Protein AF-A0A537GKJ4-F1 (afdb_monomer)

Mean predicted aligned error: 3.69 Å

Solvent-accessible surface area (backbone atoms only — not comparable to full-atom values): 4394 Å² total; per-residue (Å²): 113,71,68,61,54,53,51,52,51,51,52,50,48,63,77,46,41,65,65,53,52,51,54,51,54,51,56,76,70,47,55,61,41,76,96,73,65,40,42,43,70,60,42,44,51,52,52,39,52,55,39,42,74,73,70,27,58,55,48,76,46,85,44,95,91,57,72,68,43,73,48,70,54,129

Foldseek 3Di:
DVVVVVVVVVVVCVVCVVVVVVLVVVLVPADCDFVVNPRLVVSLVSVQVVCVVVVWPWDWDDDPPGGIDIDTDD

pLDDT: mean 94.87, std 6.1, range [62.78, 98.56]

Nearest PDB structures (foldseek):
  3reo-assembly1_A  TM=4.919E-01  e=2.851E+00  Clarkia b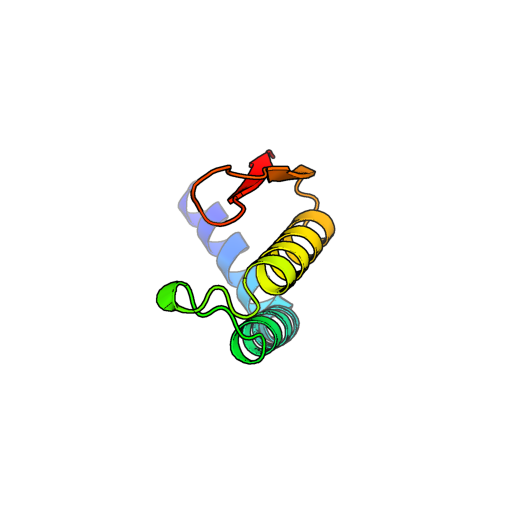reweri
  5cvv-assembly1_A  TM=4.074E-01  e=2.667E+00  Clarkia breweri
  8unj-assembly1_A  TM=3.053E-01  e=1.563E+00  Homo sapiens
  8un0-assembly1_A  TM=3.712E-01  e=1.910E+00  Homo sapiens
  8hil-assembly1_F  TM=2.558E-01  e=4.862E+00  Brassica oleracea

Structure (mmCIF, N/CA/C/O backbone):
data_AF-A0A537GKJ4-F1
#
_entry.id   AF-A0A537GKJ4-F1
#
loop_
_atom_site.group_PDB
_atom_site.id
_atom_site.type_symbol
_atom_site.label_atom_id
_atom_site.label_alt_id
_atom_site.label_comp_id
_atom_site.label_asym_id
_atom_site.label_entity_id
_atom_site.label_seq_id
_atom_site.pdbx_PDB_ins_code
_atom_site.Cartn_x
_atom_site.Cartn_y
_atom_site.Cartn_z
_atom_site.occupancy
_atom_site.B_iso_or_equiv
_atom_site.auth_seq_id
_atom_site.auth_comp_id
_atom_site.auth_asym_id
_atom_site.auth_atom_id
_atom_site.pdbx_PDB_model_num
ATOM 1 N N . MET A 1 1 ? -11.761 18.203 20.092 1.00 62.78 1 MET A N 1
ATOM 2 C CA . MET A 1 1 ? -12.117 17.376 18.910 1.00 62.78 1 MET A CA 1
ATOM 3 C C . MET A 1 1 ? -10.896 16.716 18.259 1.00 62.78 1 MET A C 1
ATOM 5 O O . MET A 1 1 ? -10.907 15.502 18.125 1.00 62.78 1 MET A O 1
ATOM 9 N N . LYS A 1 2 ? -9.818 17.453 17.930 1.00 68.31 2 LYS A N 1
ATOM 10 C CA . LYS A 1 2 ? -8.584 16.872 17.347 1.00 68.31 2 LYS A CA 1
ATOM 11 C C . LYS A 1 2 ? -7.858 15.879 18.272 1.00 68.31 2 LYS A C 1
AT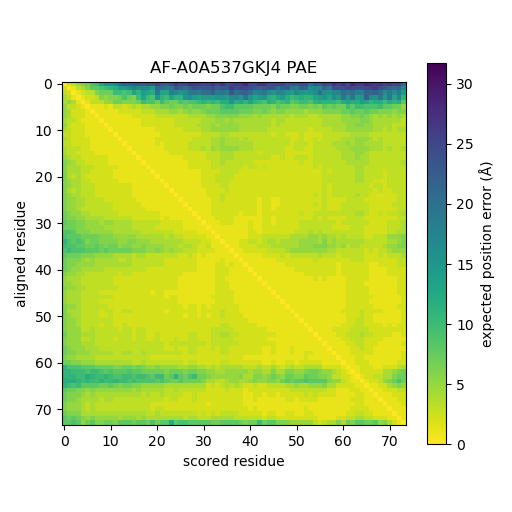OM 13 O O . LYS A 1 2 ? -7.518 14.787 17.833 1.00 68.31 2 LYS A O 1
ATOM 18 N N . GLU A 1 3 ? -7.693 16.202 19.554 1.00 77.38 3 GLU A N 1
ATOM 19 C CA . GLU A 1 3 ? -7.015 15.307 20.514 1.00 77.38 3 GLU A CA 1
ATOM 20 C C . GLU A 1 3 ? -7.723 13.956 20.680 1.00 77.38 3 GLU A C 1
ATOM 22 O O . GLU A 1 3 ? -7.078 12.911 20.675 1.00 77.38 3 GLU A O 1
ATOM 27 N N . GLN A 1 4 ? -9.058 13.964 20.731 1.00 82.38 4 GLN A N 1
ATOM 28 C CA . GLN A 1 4 ? -9.853 12.740 20.828 1.00 82.38 4 GLN A CA 1
ATOM 29 C C . GLN A 1 4 ? -9.674 11.840 19.594 1.00 82.38 4 GLN A C 1
ATOM 31 O O . GLN A 1 4 ? -9.554 10.626 19.738 1.00 82.38 4 GLN A O 1
ATOM 36 N N . SER A 1 5 ? -9.593 12.429 18.395 1.00 90.62 5 SER A N 1
ATOM 37 C CA . SER A 1 5 ? -9.375 11.669 17.155 1.00 90.62 5 SER A CA 1
ATOM 38 C C . SER A 1 5 ? -7.990 11.010 17.089 1.00 90.62 5 SER A C 1
ATOM 40 O O . SER A 1 5 ? -7.874 9.860 16.673 1.00 90.62 5 SER A O 1
ATOM 42 N N . LEU A 1 6 ? -6.941 11.688 17.576 1.00 93.56 6 LEU A N 1
ATOM 43 C CA . LEU A 1 6 ? -5.594 11.114 17.671 1.00 93.56 6 LEU A CA 1
ATOM 44 C C . LEU A 1 6 ? -5.544 9.963 18.675 1.00 93.56 6 LEU A C 1
ATOM 46 O O . LEU A 1 6 ? -4.944 8.926 18.394 1.00 93.56 6 LEU A O 1
ATOM 50 N N . LYS A 1 7 ? -6.212 10.118 19.822 1.00 95.69 7 LYS A N 1
ATOM 51 C CA . LYS A 1 7 ? -6.298 9.059 20.831 1.00 95.69 7 LYS A CA 1
ATOM 52 C C . LYS A 1 7 ? -6.928 7.787 20.254 1.00 95.69 7 LYS A C 1
ATOM 54 O O . LYS A 1 7 ? -6.349 6.712 20.384 1.00 95.69 7 LYS A O 1
ATOM 59 N N . GLN A 1 8 ? -8.054 7.921 19.552 1.00 96.75 8 GLN A N 1
ATOM 60 C CA . GLN A 1 8 ? -8.734 6.800 18.893 1.00 96.75 8 GLN A CA 1
ATOM 61 C C . GLN A 1 8 ? -7.848 6.121 17.836 1.00 96.75 8 GLN A C 1
ATOM 63 O O . GLN A 1 8 ? -7.809 4.892 17.763 1.00 96.75 8 GLN A O 1
ATOM 68 N N . ALA A 1 9 ? -7.096 6.899 17.051 1.00 95.38 9 ALA A N 1
ATOM 69 C CA . ALA A 1 9 ? -6.158 6.354 16.072 1.00 95.38 9 ALA A CA 1
ATOM 70 C C . ALA A 1 9 ? -5.048 5.523 16.740 1.00 95.38 9 ALA A C 1
ATOM 72 O O . ALA A 1 9 ? -4.761 4.409 16.300 1.00 95.38 9 ALA A O 1
ATOM 73 N N . PHE A 1 10 ? -4.456 6.012 17.835 1.00 96.44 10 PHE A N 1
ATOM 74 C CA . PHE A 1 10 ? -3.429 5.262 18.560 1.00 96.44 10 PHE A CA 1
ATOM 75 C C . PHE A 1 10 ? -3.974 3.994 19.222 1.00 96.44 10 PHE A C 1
ATOM 77 O O . PHE A 1 10 ? -3.318 2.955 19.161 1.00 96.44 10 PHE A O 1
ATOM 84 N N . GLU A 1 11 ? -5.175 4.039 19.802 1.00 97.81 11 GLU A N 1
ATOM 85 C CA . GLU A 1 11 ? -5.838 2.851 20.357 1.00 97.81 11 GLU A CA 1
ATOM 86 C C . GLU A 1 11 ? -6.082 1.789 19.275 1.00 97.81 11 GLU A C 1
ATOM 88 O O . GLU A 1 11 ? -5.794 0.608 19.485 1.00 97.81 11 GLU A O 1
ATOM 93 N N . TYR A 1 12 ? -6.532 2.205 18.086 1.00 96.81 12 TYR A N 1
ATOM 94 C CA . TYR A 1 12 ? -6.683 1.308 16.941 1.00 96.81 12 TYR A CA 1
ATOM 95 C C . TYR A 1 12 ? -5.342 0.705 16.506 1.00 96.81 12 TYR A C 1
ATOM 97 O O . TYR A 1 12 ? -5.269 -0.501 16.258 1.00 96.81 12 TYR A O 1
ATOM 105 N N . ILE A 1 13 ? -4.272 1.508 16.458 1.00 96.38 13 ILE A N 1
ATOM 106 C CA . ILE A 1 13 ? -2.930 1.023 16.115 1.00 96.38 13 ILE A CA 1
ATOM 107 C C . ILE A 1 13 ? -2.454 -0.030 17.112 1.00 96.38 13 ILE A C 1
ATOM 109 O O . ILE A 1 13 ? -1.985 -1.089 16.698 1.00 96.38 13 ILE A O 1
ATOM 113 N N . GLN A 1 14 ? -2.616 0.218 18.413 1.00 97.88 14 GLN A N 1
ATOM 114 C CA . GLN A 1 14 ? -2.203 -0.743 19.434 1.00 97.88 14 GLN A CA 1
ATOM 115 C C . GLN A 1 14 ? -3.014 -2.037 19.364 1.00 97.88 14 GLN A C 1
ATOM 117 O O . GLN A 1 14 ? -2.440 -3.124 19.425 1.00 97.88 14 GLN A O 1
ATOM 122 N N . LYS A 1 15 ? -4.333 -1.939 19.158 1.00 98.38 15 LYS A N 1
ATOM 123 C CA . LYS A 1 15 ? -5.209 -3.109 19.012 1.00 98.38 15 LYS A CA 1
ATOM 124 C C . LYS A 1 15 ? -4.854 -3.970 17.792 1.00 98.38 15 LYS A C 1
ATOM 126 O O . LYS A 1 15 ? -5.015 -5.185 17.846 1.00 98.38 15 LYS A O 1
ATOM 131 N N . ASN A 1 16 ? -4.358 -3.363 16.711 1.00 97.12 16 ASN A N 1
ATOM 132 C CA . ASN A 1 16 ? -4.054 -4.035 15.439 1.00 97.12 16 ASN A CA 1
ATOM 133 C C . ASN A 1 16 ? -2.548 -4.202 15.170 1.00 97.12 16 ASN A C 1
ATOM 135 O O . ASN A 1 16 ? -2.131 -4.427 14.032 1.00 97.12 16 ASN A O 1
ATOM 139 N N . LYS A 1 17 ? -1.720 -4.121 16.217 1.00 97.81 17 LYS A N 1
ATOM 140 C CA . LYS A 1 17 ? -0.257 -4.152 16.114 1.00 97.81 17 LYS A CA 1
ATOM 141 C C . LYS A 1 17 ? 0.279 -5.366 15.346 1.00 97.81 17 LYS A C 1
ATOM 143 O O . LYS A 1 17 ? 1.122 -5.205 14.468 1.00 97.81 17 LYS A O 1
ATOM 148 N N . GLU A 1 18 ? -0.193 -6.573 15.658 1.00 98.19 18 GLU A N 1
ATOM 149 C CA . GLU A 1 18 ? 0.341 -7.803 15.053 1.00 98.19 18 GLU A CA 1
ATOM 150 C C . GLU A 1 18 ? 0.072 -7.912 13.541 1.00 98.19 18 GLU A C 1
ATOM 152 O O . GLU A 1 18 ? 1.026 -8.156 12.796 1.00 98.19 18 GLU A O 1
ATOM 157 N N . PRO A 1 19 ? -1.158 -7.669 13.039 1.00 95.62 19 PRO A N 1
ATOM 158 C CA . PRO A 1 19 ? -1.404 -7.537 11.604 1.00 95.62 19 PRO A CA 1
ATOM 159 C C . PRO A 1 19 ? -0.474 -6.530 10.913 1.00 95.62 19 PRO A C 1
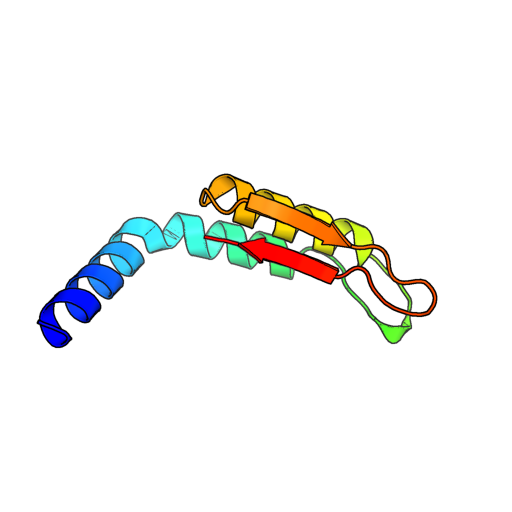ATOM 161 O O . PRO A 1 19 ? 0.141 -6.868 9.904 1.00 95.62 19 PRO A O 1
ATOM 164 N N . PHE A 1 20 ? -0.279 -5.339 11.488 1.00 96.12 20 PHE A N 1
ATOM 165 C CA . PHE A 1 20 ? 0.606 -4.327 10.899 1.00 96.12 20 PHE A CA 1
ATOM 166 C C . PHE A 1 20 ? 2.066 -4.770 10.858 1.00 96.12 20 PHE A C 1
ATOM 168 O O . PHE A 1 20 ? 2.749 -4.578 9.852 1.00 96.12 20 PHE A O 1
ATOM 175 N N . LEU A 1 21 ? 2.551 -5.420 11.918 1.00 97.50 21 LEU A N 1
ATOM 176 C CA . LEU A 1 21 ? 3.898 -5.983 11.932 1.00 97.50 21 LEU A CA 1
ATOM 177 C C . LEU A 1 21 ? 4.052 -7.127 10.926 1.00 97.50 21 LEU A C 1
ATOM 179 O O . LEU A 1 21 ? 5.124 -7.274 10.338 1.00 97.50 21 LEU A O 1
ATOM 183 N N . ARG A 1 22 ? 3.020 -7.947 10.714 1.00 96.94 22 ARG A N 1
ATOM 184 C CA . ARG A 1 22 ? 3.034 -9.000 9.690 1.00 96.94 22 ARG A CA 1
ATOM 185 C C . ARG A 1 22 ? 3.148 -8.400 8.289 1.00 96.94 22 ARG A C 1
ATOM 187 O O . ARG A 1 22 ? 3.977 -8.859 7.500 1.00 96.94 22 ARG A O 1
ATOM 194 N N . ASP A 1 23 ? 2.361 -7.374 7.995 1.00 95.81 23 ASP A N 1
ATOM 195 C CA . ASP A 1 23 ? 2.353 -6.732 6.682 1.00 95.81 23 ASP A CA 1
ATOM 196 C C . ASP A 1 23 ? 3.683 -5.992 6.439 1.00 95.81 23 ASP A C 1
ATOM 198 O O . ASP A 1 23 ? 4.298 -6.148 5.382 1.00 95.81 23 ASP A O 1
ATOM 202 N N . PHE A 1 24 ? 4.227 -5.321 7.462 1.00 96.94 24 PHE A N 1
ATOM 203 C CA . PHE A 1 24 ? 5.562 -4.717 7.414 1.00 96.94 24 PHE A CA 1
ATOM 204 C C . PHE A 1 24 ? 6.667 -5.752 7.154 1.00 96.94 24 PHE A C 1
ATOM 206 O O . PHE A 1 24 ? 7.496 -5.579 6.261 1.00 96.94 24 PHE A O 1
ATOM 213 N N . ARG A 1 25 ? 6.661 -6.882 7.872 1.00 98.06 25 ARG A N 1
ATOM 214 C CA . ARG A 1 25 ? 7.625 -7.971 7.639 1.00 98.06 25 ARG A CA 1
ATOM 215 C C . ARG A 1 25 ? 7.472 -8.617 6.260 1.00 98.06 25 ARG A C 1
ATOM 217 O O . ARG A 1 25 ? 8.436 -9.197 5.765 1.00 98.06 25 ARG A O 1
ATOM 224 N N . THR A 1 26 ? 6.286 -8.570 5.659 1.00 96.44 26 THR A N 1
ATOM 225 C CA . THR A 1 26 ? 6.069 -9.037 4.282 1.00 96.44 26 THR A CA 1
ATOM 226 C C . THR A 1 26 ? 6.802 -8.123 3.305 1.00 96.44 26 THR A C 1
ATOM 228 O O . THR A 1 26 ? 7.552 -8.617 2.468 1.00 96.44 26 THR A O 1
ATOM 231 N N . LEU A 1 27 ? 6.684 -6.801 3.478 1.00 96.38 27 LEU A N 1
ATOM 232 C CA . LEU A 1 27 ? 7.407 -5.823 2.660 1.00 96.38 27 LEU A CA 1
ATOM 233 C C . LEU A 1 27 ? 8.927 -5.948 2.813 1.00 96.38 27 LEU A C 1
ATOM 235 O O . LEU A 1 27 ? 9.631 -5.969 1.812 1.00 96.38 27 LEU A O 1
ATOM 239 N N . LEU A 1 28 ? 9.437 -6.122 4.037 1.00 97.25 28 LEU A N 1
ATOM 240 C CA . LEU A 1 28 ? 10.881 -6.285 4.272 1.00 97.25 28 LEU A CA 1
ATOM 241 C C . LEU A 1 28 ? 11.493 -7.502 3.560 1.00 97.25 28 LEU A C 1
ATOM 243 O O . LEU A 1 28 ? 12.683 -7.497 3.254 1.00 97.25 28 LEU A O 1
ATOM 247 N N . ARG A 1 29 ? 10.709 -8.561 3.324 1.00 97.31 29 ARG A N 1
ATOM 248 C CA . ARG A 1 29 ? 11.181 -9.778 2.643 1.00 97.31 29 ARG A CA 1
ATOM 249 C C . ARG A 1 29 ? 11.087 -9.696 1.123 1.00 97.31 29 ARG A C 1
ATOM 251 O O . ARG A 1 29 ? 11.716 -10.509 0.452 1.00 97.31 29 ARG A O 1
ATOM 258 N N . GLN A 1 30 ? 10.309 -8.760 0.585 1.00 97.88 30 GLN A N 1
ATOM 259 C CA . GLN A 1 30 ? 10.124 -8.604 -0.851 1.00 97.88 30 GLN A CA 1
ATOM 260 C C . GLN A 1 30 ? 11.289 -7.801 -1.455 1.00 97.88 30 GLN A C 1
ATOM 262 O O . GLN A 1 30 ? 11.480 -6.639 -1.096 1.00 97.88 30 GLN A O 1
ATOM 267 N N . PRO A 1 31 ? 12.047 -8.356 -2.418 1.00 97.06 31 PRO A N 1
ATOM 268 C CA . PRO A 1 31 ? 13.032 -7.577 -3.160 1.00 97.06 31 PRO A CA 1
ATOM 269 C C . PRO A 1 31 ? 12.385 -6.388 -3.882 1.00 97.06 31 PRO A C 1
ATOM 271 O O . PRO A 1 31 ? 11.342 -6.540 -4.514 1.00 97.06 31 PRO A O 1
ATOM 274 N N . SER A 1 32 ? 13.026 -5.220 -3.821 1.00 96.94 32 SER A N 1
ATOM 275 C CA . SER A 1 32 ? 12.625 -4.011 -4.553 1.00 96.94 32 SER A CA 1
ATOM 276 C C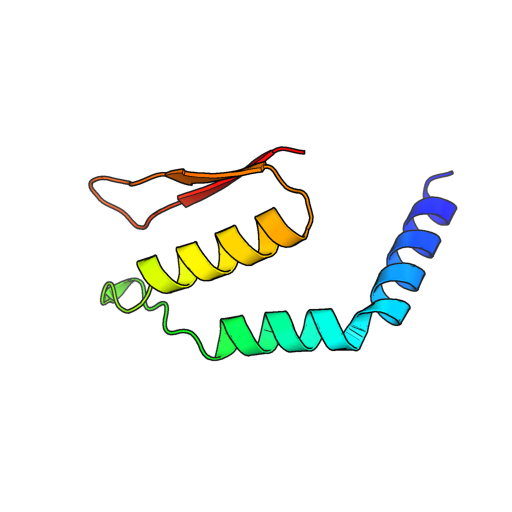 . SER A 1 32 ? 13.842 -3.106 -4.774 1.00 96.94 32 SER A C 1
ATOM 278 O O . SER A 1 32 ? 13.992 -2.065 -4.136 1.00 96.94 32 SER A O 1
ATOM 280 N N . VAL A 1 33 ? 14.767 -3.537 -5.634 1.00 95.94 33 VAL A N 1
ATOM 281 C CA . VAL A 1 33 ? 16.059 -2.865 -5.856 1.00 95.94 33 VAL A CA 1
ATOM 282 C C . VAL A 1 33 ? 16.007 -2.030 -7.134 1.00 95.94 33 VAL A C 1
ATOM 284 O O . VAL A 1 33 ? 16.175 -2.564 -8.231 1.00 95.94 33 VAL A O 1
ATOM 287 N N . SER A 1 34 ? 15.818 -0.715 -6.983 1.00 92.12 34 SER A N 1
ATOM 288 C CA . SER A 1 34 ? 15.631 0.244 -8.086 1.00 92.12 34 SER A CA 1
ATOM 289 C C . SER A 1 34 ? 16.721 0.188 -9.154 1.00 92.12 34 SER A C 1
ATOM 291 O O . SER A 1 34 ? 16.410 0.043 -10.329 1.00 92.12 34 SER A O 1
ATOM 293 N N . ALA A 1 35 ? 17.995 0.227 -8.754 1.00 92.56 35 ALA A N 1
ATOM 294 C CA . ALA A 1 35 ? 19.125 0.250 -9.690 1.00 92.56 35 ALA A CA 1
ATOM 295 C C . ALA A 1 35 ? 19.249 -1.020 -10.555 1.00 92.56 35 ALA A C 1
ATOM 297 O O . ALA A 1 35 ? 19.909 -0.996 -11.586 1.00 92.56 35 ALA A O 1
ATOM 298 N N . GLN A 1 36 ? 18.634 -2.128 -10.129 1.00 93.25 36 GLN A N 1
ATOM 299 C CA . GLN A 1 36 ? 18.687 -3.422 -10.817 1.00 93.25 36 GLN A CA 1
ATOM 300 C C . GLN A 1 36 ? 17.340 -3.811 -11.441 1.00 93.25 36 GLN A C 1
ATOM 302 O O . GLN A 1 36 ? 17.226 -4.889 -12.017 1.00 93.25 36 GLN A O 1
ATOM 307 N N . GLY A 1 37 ? 16.288 -3.006 -11.252 1.00 89.94 37 GLY A N 1
ATOM 308 C CA . GLY A 1 37 ? 14.923 -3.370 -11.643 1.00 89.94 37 GLY A CA 1
ATOM 309 C C . GLY A 1 37 ? 14.356 -4.597 -10.909 1.00 89.94 37 GLY A C 1
ATOM 310 O O . GLY A 1 37 ? 13.312 -5.123 -11.292 1.00 89.94 37 GLY A O 1
ATOM 311 N N . LYS A 1 38 ? 15.022 -5.100 -9.861 1.00 96.50 38 LYS A N 1
ATOM 312 C CA . LYS A 1 38 ? 14.710 -6.409 -9.273 1.00 96.50 38 LYS A CA 1
ATOM 313 C C . LYS A 1 38 ? 13.547 -6.324 -8.289 1.00 96.50 38 LYS A C 1
ATOM 315 O O . LYS A 1 38 ? 13.658 -5.671 -7.253 1.00 96.50 38 LYS A O 1
ATOM 320 N N . GLY A 1 39 ? 12.468 -7.051 -8.584 1.00 96.75 39 GLY A N 1
ATOM 321 C CA . GLY A 1 39 ? 11.327 -7.268 -7.681 1.00 96.75 39 GLY A CA 1
ATOM 322 C C . GLY A 1 39 ? 10.403 -6.059 -7.485 1.00 96.75 39 GLY A C 1
ATOM 323 O O . GLY A 1 39 ? 9.454 -6.135 -6.711 1.00 96.75 39 GLY A O 1
ATOM 324 N N . ILE A 1 40 ? 10.635 -4.963 -8.212 1.00 96.50 40 ILE A N 1
ATOM 325 C CA . ILE A 1 40 ? 9.876 -3.710 -8.082 1.00 96.50 40 ILE A CA 1
ATOM 326 C C . ILE A 1 40 ? 8.400 -3.910 -8.443 1.00 96.50 40 ILE A C 1
ATOM 328 O O . ILE A 1 40 ? 7.518 -3.458 -7.718 1.00 96.50 40 ILE A O 1
ATOM 332 N N . VAL A 1 41 ? 8.121 -4.623 -9.540 1.00 96.00 41 VAL A N 1
ATOM 333 C CA . VAL A 1 41 ? 6.744 -4.895 -9.988 1.00 96.00 41 VAL A CA 1
ATOM 334 C C . VAL A 1 41 ? 5.995 -5.758 -8.972 1.00 96.00 41 VAL A C 1
ATOM 336 O O . VAL A 1 41 ? 4.831 -5.496 -8.671 1.00 96.00 41 VAL A O 1
ATOM 339 N N . ASP A 1 42 ? 6.661 -6.760 -8.401 1.00 97.62 42 ASP A N 1
ATOM 340 C CA . ASP A 1 42 ? 6.058 -7.626 -7.387 1.00 97.62 42 ASP A CA 1
ATOM 341 C C . ASP A 1 42 ? 5.824 -6.871 -6.075 1.00 97.62 42 ASP A C 1
ATOM 343 O O . ASP A 1 42 ? 4.757 -6.996 -5.477 1.00 97.62 42 ASP A O 1
ATOM 347 N N . CYS A 1 43 ? 6.757 -5.999 -5.680 1.00 97.88 43 CYS A N 1
ATOM 348 C CA . CYS A 1 43 ? 6.573 -5.090 -4.553 1.00 97.88 43 CYS A CA 1
ATOM 349 C C . CYS A 1 43 ? 5.361 -4.166 -4.759 1.00 97.88 43 CYS A C 1
ATOM 351 O O . CYS A 1 43 ? 4.503 -4.075 -3.880 1.00 97.88 43 CYS A O 1
ATOM 353 N N . ALA A 1 44 ? 5.213 -3.568 -5.947 1.00 97.81 44 ALA A N 1
ATOM 354 C CA . ALA A 1 44 ? 4.057 -2.734 -6.281 1.00 97.81 44 ALA A CA 1
ATOM 355 C C . ALA A 1 44 ? 2.726 -3.503 -6.166 1.00 97.81 44 ALA A C 1
ATOM 357 O O . ALA A 1 44 ? 1.740 -2.965 -5.661 1.00 97.81 44 ALA A O 1
ATOM 358 N N . ARG A 1 45 ? 2.694 -4.785 -6.561 1.00 98.19 45 ARG A N 1
ATOM 359 C CA . ARG A 1 45 ? 1.514 -5.654 -6.395 1.00 98.19 45 ARG A CA 1
ATOM 360 C C . ARG A 1 45 ? 1.190 -5.940 -4.929 1.00 98.19 45 ARG A C 1
ATOM 362 O O . ARG A 1 45 ? 0.012 -5.941 -4.576 1.00 98.19 45 ARG A O 1
ATOM 369 N N . ILE A 1 46 ? 2.197 -6.153 -4.077 1.00 98.12 46 ILE A N 1
ATOM 370 C CA . ILE A 1 46 ? 1.989 -6.334 -2.630 1.00 98.12 46 ILE A CA 1
ATOM 371 C C . ILE A 1 46 ? 1.395 -5.064 -2.019 1.00 98.12 46 ILE A C 1
ATOM 373 O O . ILE A 1 46 ? 0.403 -5.144 -1.297 1.00 98.12 46 ILE A O 1
ATOM 377 N N . VAL A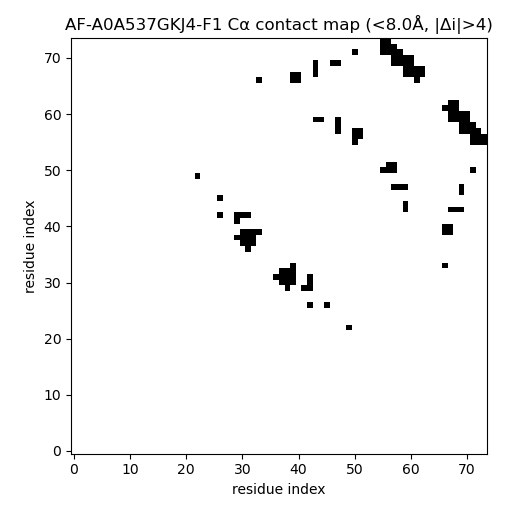 1 47 ? 1.952 -3.893 -2.342 1.00 97.88 47 VAL A N 1
ATOM 378 C CA . VAL A 1 47 ? 1.438 -2.613 -1.835 1.00 97.88 47 VAL A CA 1
ATOM 379 C C . VAL A 1 47 ? 0.002 -2.383 -2.306 1.00 97.88 47 VAL A C 1
ATOM 381 O O . VAL A 1 47 ? -0.853 -2.094 -1.472 1.00 97.88 47 VAL A O 1
ATOM 384 N N . LYS A 1 48 ? -0.300 -2.606 -3.595 1.00 98.38 48 LYS A N 1
ATOM 385 C CA . LYS A 1 48 ? -1.674 -2.508 -4.113 1.00 98.38 48 LYS A CA 1
ATOM 386 C C . LYS A 1 48 ? -2.633 -3.407 -3.329 1.00 98.38 48 LYS A C 1
ATOM 388 O O . LYS A 1 48 ? -3.666 -2.936 -2.871 1.00 98.38 48 LYS A O 1
ATOM 393 N N . LYS A 1 49 ? -2.271 -4.679 -3.129 1.00 97.88 49 LYS A N 1
ATOM 394 C CA . LYS A 1 49 ? -3.087 -5.637 -2.370 1.00 97.88 49 LYS A CA 1
ATOM 395 C C . LYS A 1 49 ? -3.340 -5.164 -0.936 1.00 97.88 49 LYS A C 1
ATOM 397 O O . LYS A 1 49 ? -4.462 -5.285 -0.454 1.00 97.88 49 LYS A O 1
ATOM 402 N N . ASN A 1 50 ? -2.318 -4.642 -0.257 1.00 96.75 50 ASN A N 1
ATOM 403 C CA . ASN A 1 50 ? -2.457 -4.138 1.110 1.00 96.75 50 ASN A CA 1
ATOM 404 C C . ASN A 1 50 ? -3.377 -2.909 1.170 1.00 96.75 50 ASN A C 1
ATOM 406 O O . ASN A 1 50 ? -4.194 -2.807 2.080 1.00 96.75 50 ASN A O 1
ATOM 410 N N . MET A 1 51 ? -3.279 -2.003 0.193 1.00 97.50 51 MET A N 1
ATOM 411 C CA . MET A 1 51 ? -4.151 -0.830 0.102 1.00 97.50 51 MET A CA 1
ATOM 412 C C . MET A 1 51 ? -5.604 -1.216 -0.213 1.00 97.50 51 MET A C 1
ATOM 414 O O . MET A 1 51 ? -6.511 -0.751 0.474 1.00 97.50 51 MET A O 1
ATOM 418 N N . ASP A 1 52 ? -5.829 -2.129 -1.166 1.00 97.44 52 ASP A N 1
ATOM 419 C CA . ASP A 1 52 ? -7.167 -2.660 -1.463 1.00 97.44 52 ASP A CA 1
ATOM 420 C C . ASP A 1 52 ? -7.792 -3.314 -0.215 1.00 97.44 52 ASP A C 1
ATOM 422 O O . ASP A 1 52 ? -8.960 -3.086 0.096 1.00 97.44 52 ASP A O 1
ATOM 426 N N . ALA A 1 53 ? -7.010 -4.097 0.540 1.00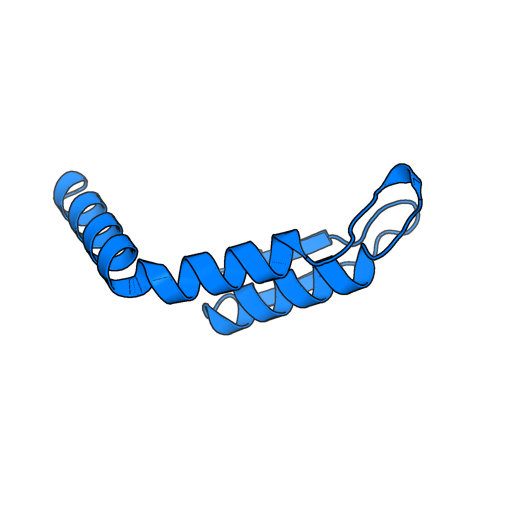 95.44 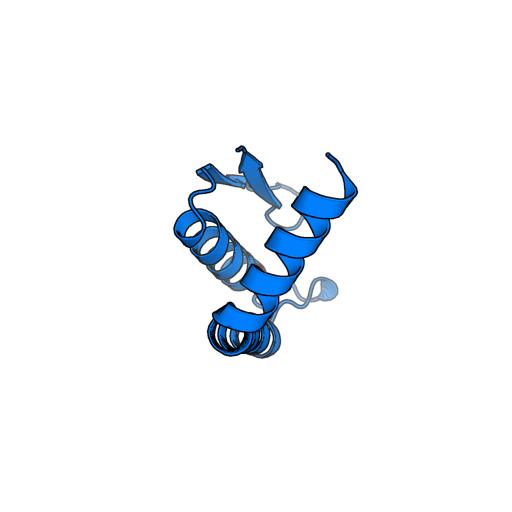53 ALA A N 1
ATOM 427 C CA . ALA A 1 53 ? -7.469 -4.747 1.769 1.00 95.44 53 ALA A CA 1
ATOM 428 C C . ALA A 1 53 ? -7.815 -3.748 2.889 1.00 95.44 53 ALA A C 1
ATOM 430 O O . ALA A 1 53 ? -8.630 -4.057 3.757 1.00 95.44 53 ALA A O 1
ATOM 431 N N . ALA A 1 54 ? -7.222 -2.553 2.860 1.00 94.56 54 ALA A N 1
ATOM 432 C CA . ALA A 1 54 ? -7.558 -1.443 3.746 1.00 94.56 54 ALA A CA 1
ATOM 433 C C . ALA A 1 54 ? -8.783 -0.635 3.269 1.00 94.56 54 ALA A C 1
ATOM 435 O O . ALA A 1 54 ? -9.144 0.350 3.909 1.00 94.56 54 ALA A O 1
ATOM 436 N N . GLY A 1 55 ? -9.424 -1.036 2.163 1.00 96.81 55 GLY A N 1
ATOM 437 C CA . GLY A 1 55 ? -10.585 -0.354 1.588 1.00 96.81 55 GLY A CA 1
ATOM 438 C C . GLY A 1 55 ? -10.238 0.829 0.681 1.00 96.81 55 GLY A C 1
ATOM 439 O O . GLY A 1 55 ? -11.129 1.595 0.329 1.00 96.81 55 GLY A O 1
ATOM 440 N N . ILE A 1 56 ? -8.969 0.989 0.295 1.00 98.38 56 ILE A N 1
ATOM 441 C CA . ILE A 1 56 ? -8.513 2.072 -0.583 1.00 98.38 56 ILE A CA 1
ATOM 442 C C . ILE A 1 56 ? -8.655 1.618 -2.033 1.00 98.38 56 ILE A C 1
ATOM 444 O O . ILE A 1 56 ? -8.114 0.578 -2.425 1.00 98.38 56 ILE A O 1
ATOM 448 N N . LYS A 1 57 ? -9.322 2.417 -2.869 1.00 97.94 57 LYS A N 1
ATOM 449 C CA . LYS A 1 57 ? -9.387 2.136 -4.304 1.00 97.94 57 LYS A CA 1
ATOM 450 C C . LYS A 1 57 ? -8.011 2.383 -4.912 1.00 97.94 57 LYS A C 1
ATOM 452 O O . LYS A 1 57 ? -7.580 3.527 -5.022 1.00 97.94 57 LYS A O 1
ATOM 457 N N . THR A 1 58 ? -7.324 1.307 -5.297 1.00 98.56 58 THR A N 1
ATOM 458 C CA . THR A 1 58 ? -5.903 1.369 -5.666 1.00 98.56 58 THR A CA 1
ATOM 459 C C . THR A 1 58 ? -5.641 0.841 -7.071 1.00 98.56 58 THR A C 1
ATOM 461 O O . THR A 1 58 ? -6.165 -0.200 -7.473 1.00 98.56 58 THR A O 1
ATOM 464 N N . GLN A 1 59 ? -4.759 1.511 -7.809 1.00 98.19 59 G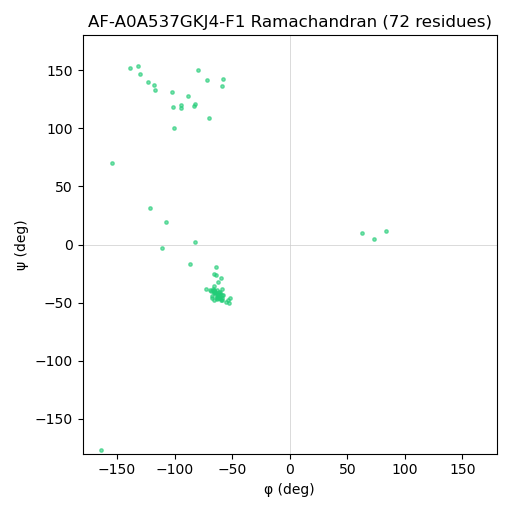LN A N 1
ATOM 465 C CA . GLN A 1 59 ? -4.281 1.106 -9.130 1.00 98.19 59 GLN A CA 1
ATOM 466 C C . GLN A 1 59 ? -2.753 1.170 -9.223 1.00 98.19 59 GLN A C 1
ATOM 468 O O . GLN A 1 59 ? -2.103 1.939 -8.516 1.00 98.19 59 GLN A O 1
ATOM 473 N N . ILE A 1 60 ? -2.184 0.353 -10.111 1.00 98.38 60 ILE A N 1
ATOM 474 C CA . ILE A 1 60 ? -0.770 0.436 -10.488 1.00 98.38 60 ILE A CA 1
ATOM 475 C C . ILE A 1 60 ? -0.703 1.142 -11.836 1.00 98.38 60 ILE A C 1
ATOM 477 O O . ILE A 1 60 ? -1.248 0.643 -12.820 1.00 98.38 60 ILE A O 1
ATOM 481 N N . LEU A 1 61 ? -0.033 2.287 -11.873 1.00 97.69 61 LEU A N 1
ATOM 482 C CA . LEU A 1 61 ? 0.196 3.064 -13.080 1.00 97.69 61 LEU A CA 1
ATOM 483 C C . LEU A 1 61 ? 1.560 2.669 -13.671 1.00 97.69 61 LEU A C 1
ATOM 485 O O . LEU A 1 61 ? 2.576 2.787 -12.975 1.00 97.69 61 LEU A O 1
ATOM 489 N N . PRO A 1 62 ? 1.607 2.158 -14.915 1.00 94.00 62 PRO A N 1
ATOM 490 C CA . PRO A 1 62 ? 2.866 1.862 -15.584 1.00 94.00 62 PRO A CA 1
ATOM 491 C C . PRO A 1 62 ? 3.566 3.161 -15.996 1.00 94.00 62 PRO A C 1
ATOM 493 O O . PRO A 1 62 ? 2.918 4.088 -16.476 1.00 94.00 62 PRO A O 1
ATOM 496 N N . GLU A 1 63 ? 4.891 3.197 -15.866 1.00 93.44 63 GLU A N 1
ATOM 497 C CA . GLU A 1 63 ? 5.728 4.317 -16.304 1.00 93.44 63 GLU A CA 1
ATOM 498 C C . GLU A 1 63 ? 6.703 3.840 -17.387 1.00 93.44 63 GLU A C 1
ATOM 500 O O . GLU A 1 63 ? 7.260 2.746 -17.284 1.00 93.44 63 GLU A O 1
ATOM 505 N N . LYS A 1 64 ? 6.897 4.632 -18.450 1.00 87.12 64 LYS A N 1
ATOM 506 C CA . LYS A 1 64 ? 7.700 4.219 -19.614 1.00 87.12 64 LYS A CA 1
ATOM 507 C C . LYS A 1 64 ? 9.194 4.207 -19.311 1.00 87.12 64 LYS A C 1
ATOM 509 O O . LYS A 1 64 ? 9.894 3.315 -19.774 1.00 87.12 64 LYS A O 1
ATOM 514 N N . ASN A 1 65 ? 9.666 5.179 -18.532 1.00 89.38 65 ASN A N 1
ATOM 515 C CA . ASN A 1 65 ? 11.086 5.359 -18.213 1.00 89.38 65 ASN A CA 1
ATOM 516 C C . ASN A 1 65 ? 11.342 5.295 -16.700 1.00 89.38 65 ASN A C 1
ATOM 518 O O . ASN A 1 65 ? 12.219 5.985 -16.179 1.00 89.38 65 ASN A O 1
ATOM 522 N N . GLY A 1 66 ? 10.550 4.506 -15.974 1.00 90.81 66 GLY A N 1
ATOM 523 C CA . GLY A 1 66 ? 10.584 4.503 -14.520 1.00 90.81 66 GLY A CA 1
ATOM 524 C C . GLY A 1 66 ? 9.915 3.291 -13.891 1.00 90.81 66 GLY A C 1
ATOM 525 O O . GLY A 1 66 ? 9.461 2.365 -14.561 1.00 90.81 66 GLY A O 1
ATOM 526 N N . ASN A 1 67 ? 9.877 3.311 -12.564 1.00 95.62 67 ASN A N 1
ATOM 527 C CA . ASN A 1 67 ? 9.240 2.267 -11.777 1.00 95.62 67 ASN A CA 1
ATOM 528 C C . ASN A 1 67 ? 7.717 2.462 -11.744 1.00 95.62 67 ASN A C 1
ATOM 530 O O . ASN A 1 67 ? 7.255 3.604 -11.774 1.00 95.62 67 ASN A O 1
ATOM 534 N N . PRO A 1 68 ? 6.934 1.374 -11.633 1.00 96.44 68 PRO A N 1
ATOM 535 C CA . PRO A 1 68 ? 5.489 1.469 -11.484 1.00 96.44 68 PRO A CA 1
ATOM 536 C C . PRO A 1 68 ? 5.107 2.289 -10.248 1.00 96.44 68 PRO A C 1
ATOM 538 O O . PRO A 1 68 ? 5.724 2.166 -9.187 1.00 96.4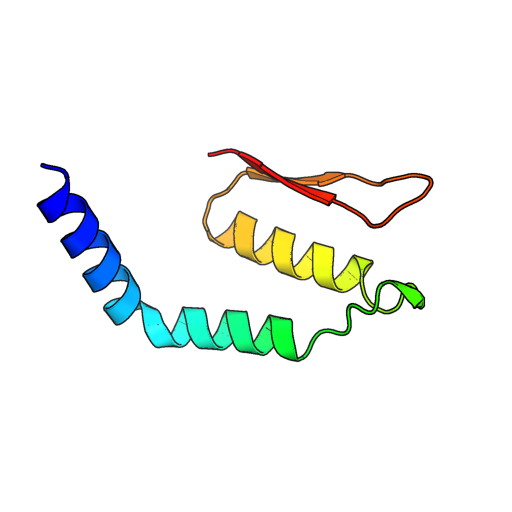4 68 PRO A O 1
ATOM 541 N N . ILE A 1 69 ? 4.045 3.077 -10.381 1.00 97.31 69 ILE A N 1
ATOM 542 C CA . ILE A 1 69 ? 3.498 3.901 -9.303 1.00 97.31 69 ILE A CA 1
ATOM 543 C C . ILE A 1 69 ? 2.262 3.203 -8.748 1.00 97.31 69 ILE A C 1
ATOM 545 O O . ILE A 1 69 ? 1.377 2.810 -9.504 1.00 97.31 69 ILE A O 1
ATOM 549 N N . VAL A 1 70 ? 2.175 3.069 -7.426 1.00 98.06 70 VAL A N 1
ATOM 550 C CA . VAL A 1 70 ? 0.939 2.642 -6.761 1.00 98.06 70 VAL A CA 1
ATOM 551 C C . VAL A 1 70 ? 0.177 3.891 -6.336 1.00 98.06 70 VAL A C 1
ATOM 553 O O . VAL A 1 70 ? 0.681 4.682 -5.544 1.00 98.06 70 VAL A O 1
ATOM 556 N N . TYR A 1 71 ? -1.020 4.081 -6.884 1.00 98.12 71 TYR A N 1
ATOM 557 C CA . TYR A 1 71 ? -1.884 5.229 -6.617 1.00 98.12 71 TYR A CA 1
ATOM 558 C C . TYR A 1 71 ? -3.180 4.761 -5.960 1.00 98.12 71 TYR A C 1
ATOM 560 O O . TYR A 1 71 ? -3.800 3.819 -6.456 1.00 98.12 71 TYR A O 1
ATOM 568 N N . GLY A 1 72 ? -3.605 5.429 -4.885 1.00 97.88 72 GLY A N 1
ATOM 569 C CA . GLY A 1 72 ? -4.880 5.156 -4.224 1.00 97.88 72 GLY A CA 1
ATOM 570 C C . GLY A 1 72 ? -5.622 6.420 -3.800 1.00 97.88 72 GLY A C 1
ATOM 571 O O . GLY A 1 72 ? -4.997 7.442 -3.520 1.00 97.88 72 GLY A O 1
ATOM 572 N N . GLU A 1 73 ? -6.949 6.320 -3.754 1.00 97.00 73 GLU A N 1
ATOM 573 C CA . GLU A 1 73 ? -7.888 7.385 -3.374 1.00 97.00 73 GLU A CA 1
ATOM 574 C C . GLU A 1 73 ? -8.889 6.881 -2.313 1.00 97.00 73 GLU A C 1
ATOM 576 O O . GLU A 1 73 ? -9.235 5.692 -2.308 1.00 97.00 73 GLU A O 1
ATOM 581 N N . VAL A 1 74 ? -9.308 7.772 -1.399 1.00 88.50 74 VAL A N 1
ATOM 582 C CA . VAL A 1 74 ? -10.206 7.508 -0.251 1.00 88.50 74 VAL A CA 1
ATOM 583 C C . VAL A 1 74 ? -11.288 8.574 -0.179 1.00 88.50 74 VAL A C 1
ATOM 585 O O . VAL A 1 74 ? -10.928 9.760 -0.354 1.00 88.50 74 VAL A O 1
#

Radius of gyration: 15.41 Å; Cα contacts (8 Å, |Δi|>4): 66; chains: 1; bounding box: 31×27×40 Å

Sequence (74 aa):
MKEQSLKQAFEYIQKNKEPFLRDFRTLLRQPSVSAQGKGIVDCARIVKKNMDAAGIKTQILPEKNGNPIVYGEV

Secondary structure (DSSP, 8-state):
-HHHHHHHHHHHHHHTHHHHHHHHHHHHHS--BGGGTBSHHHHHHHHHHHHHHTT-EEEEEP-TTSPPEEEEE-